Protein AF-A0A2V6HZ58-F1 (afdb_monomer_lite)

Structure (mmCIF, N/CA/C/O backbone):
data_AF-A0A2V6HZ58-F1
#
_entry.id   AF-A0A2V6HZ58-F1
#
loop_
_atom_site.group_PDB
_atom_site.id
_atom_site.type_symbol
_atom_site.label_atom_id
_atom_site.label_alt_id
_atom_site.label_comp_id
_atom_site.label_asym_id
_atom_site.label_entity_id
_atom_site.label_seq_id
_atom_site.pdbx_PDB_ins_code
_atom_site.Cartn_x
_atom_site.Cartn_y
_atom_site.Cartn_z
_atom_site.occupancy
_atom_site.B_iso_or_equiv
_atom_site.auth_seq_id
_atom_site.auth_comp_id
_atom_site.auth_asym_id
_atom_site.auth_atom_id
_atom_site.pdbx_PDB_model_num
ATOM 1 N N . HIS A 1 1 ? 15.247 -2.410 -15.120 1.00 44.09 1 HIS A N 1
ATOM 2 C CA . HIS A 1 1 ? 14.917 -0.979 -15.277 1.00 44.09 1 HIS A CA 1
ATOM 3 C C . HIS A 1 1 ? 13.563 -0.896 -15.970 1.00 44.09 1 HIS A C 1
ATOM 5 O O . HIS A 1 1 ? 13.461 -1.390 -17.084 1.00 44.09 1 HIS A O 1
ATOM 11 N N . ILE A 1 2 ? 12.519 -0.381 -15.318 1.00 50.03 2 ILE A N 1
ATOM 12 C CA . ILE A 1 2 ? 11.239 -0.101 -15.992 1.00 50.03 2 ILE A CA 1
ATOM 13 C C . ILE A 1 2 ? 11.315 1.358 -16.450 1.00 50.03 2 ILE A C 1
ATOM 15 O O . ILE A 1 2 ? 11.585 2.233 -15.628 1.00 50.03 2 ILE A O 1
ATOM 19 N N . GLY A 1 3 ? 11.229 1.567 -17.765 1.00 53.53 3 GLY A N 1
ATOM 20 C CA . GLY A 1 3 ? 11.272 2.878 -18.420 1.00 53.53 3 GLY A CA 1
ATOM 21 C C . GLY A 1 3 ? 9.959 3.661 -18.270 1.00 53.53 3 GLY A C 1
ATOM 22 O O . GLY A 1 3 ? 9.108 3.260 -17.473 1.00 53.53 3 GLY A O 1
ATOM 23 N N . PRO A 1 4 ? 9.786 4.778 -19.004 1.00 57.31 4 PRO A N 1
ATOM 24 C CA . PRO A 1 4 ? 8.568 5.587 -18.942 1.00 57.31 4 PRO A CA 1
ATOM 25 C C . PRO A 1 4 ? 7.312 4.765 -19.272 1.00 57.31 4 PRO A C 1
ATOM 27 O O . PRO A 1 4 ? 7.387 3.721 -19.922 1.00 57.31 4 PRO A O 1
ATOM 30 N N . VAL A 1 5 ? 6.152 5.234 -18.802 1.00 55.97 5 VAL A N 1
ATOM 31 C CA . VAL A 1 5 ? 4.854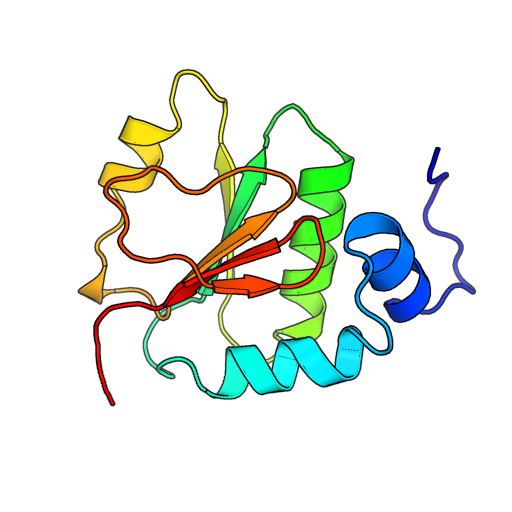 4.613 -19.099 1.00 55.97 5 VAL A CA 1
ATOM 32 C C . VAL A 1 5 ? 4.634 4.638 -20.615 1.00 55.97 5 VAL A C 1
ATOM 34 O O . VAL A 1 5 ? 4.510 5.700 -21.218 1.00 55.97 5 VAL A O 1
ATOM 37 N N . GLU A 1 6 ? 4.628 3.465 -21.237 1.00 58.03 6 GLU A N 1
ATOM 38 C CA . GLU A 1 6 ? 4.357 3.265 -22.650 1.00 58.03 6 GLU A CA 1
ATOM 39 C C . GLU A 1 6 ? 2.842 3.209 -22.820 1.00 58.03 6 GLU A C 1
ATOM 41 O O . GLU A 1 6 ? 2.167 2.365 -22.232 1.00 58.03 6 GLU A O 1
ATOM 46 N N . VAL A 1 7 ? 2.312 4.102 -23.655 1.00 51.06 7 VAL A N 1
ATOM 47 C CA . VAL A 1 7 ? 0.869 4.311 -23.878 1.00 51.06 7 VAL A CA 1
ATOM 48 C C . VAL A 1 7 ? 0.141 3.038 -24.362 1.00 51.06 7 VAL A C 1
ATOM 50 O O . VAL A 1 7 ? -1.075 2.947 -24.255 1.00 51.06 7 VAL A O 1
ATOM 53 N N . ASN A 1 8 ? 0.882 2.022 -24.825 1.00 54.12 8 ASN A N 1
ATOM 54 C CA . ASN A 1 8 ? 0.353 0.750 -25.328 1.00 54.12 8 ASN A CA 1
ATOM 55 C C . ASN A 1 8 ? 0.574 -0.450 -24.390 1.00 54.12 8 ASN A C 1
ATOM 57 O O . ASN A 1 8 ? 0.304 -1.586 -24.786 1.00 54.12 8 ASN A O 1
ATOM 61 N N . ARG A 1 9 ? 1.084 -0.248 -23.168 1.00 65.19 9 ARG A N 1
ATOM 62 C CA . ARG A 1 9 ? 1.286 -1.350 -22.221 1.00 65.19 9 ARG A CA 1
ATOM 63 C C . ARG A 1 9 ? 0.105 -1.468 -21.269 1.00 65.19 9 ARG A C 1
ATOM 65 O O . ARG A 1 9 ? -0.235 -0.519 -20.569 1.00 65.19 9 ARG A O 1
ATOM 72 N N . SER A 1 10 ? -0.485 -2.662 -21.215 1.00 80.44 10 SER A N 1
ATOM 73 C CA . SER A 1 10 ? -1.514 -2.989 -20.224 1.00 80.44 10 SER A CA 1
ATOM 74 C C . SER A 1 10 ? -0.988 -2.763 -18.803 1.00 80.44 10 SER A C 1
ATOM 76 O O . SER A 1 10 ? 0.174 -3.061 -18.509 1.00 80.44 10 SER A O 1
ATOM 78 N N . ILE A 1 11 ? -1.860 -2.298 -17.907 1.00 84.81 11 ILE A N 1
ATOM 79 C CA . ILE A 1 11 ? -1.592 -2.198 -16.464 1.00 84.81 11 ILE A CA 1
ATOM 80 C C . ILE A 1 11 ? -1.093 -3.540 -15.907 1.00 84.81 11 ILE A C 1
ATOM 82 O O . ILE A 1 11 ? -0.190 -3.553 -15.072 1.00 84.81 11 ILE A O 1
ATOM 86 N N . ASP A 1 12 ? -1.582 -4.667 -16.433 1.00 89.38 12 ASP A N 1
ATOM 87 C CA . ASP A 1 12 ? -1.101 -5.997 -16.049 1.00 89.38 12 ASP A CA 1
ATOM 88 C C . ASP A 1 12 ? 0.388 -6.197 -16.298 1.00 89.38 12 ASP A C 1
ATOM 90 O O . ASP A 1 12 ? 1.059 -6.825 -15.485 1.00 89.38 12 ASP A O 1
ATOM 94 N N . ALA A 1 13 ? 0.937 -5.644 -17.381 1.00 90.25 13 ALA A N 1
ATOM 95 C CA . ALA A 1 13 ? 2.360 -5.776 -17.667 1.00 90.25 13 ALA A CA 1
ATOM 96 C C . ALA A 1 13 ? 3.205 -5.064 -16.602 1.00 90.25 13 ALA A C 1
ATOM 98 O O . ALA A 1 13 ? 4.257 -5.561 -16.201 1.00 90.25 13 ALA A O 1
ATOM 99 N N . TYR A 1 14 ? 2.736 -3.914 -16.116 1.00 90.19 14 TYR A N 1
ATOM 100 C CA . TYR A 1 14 ? 3.413 -3.173 -15.057 1.00 90.19 14 TYR A CA 1
ATOM 101 C C . TYR A 1 14 ? 3.247 -3.826 -13.689 1.00 90.19 14 TYR A C 1
ATOM 103 O O . TYR A 1 14 ? 4.228 -3.931 -12.950 1.00 90.19 14 TYR A O 1
ATOM 111 N N . ILE A 1 15 ? 2.043 -4.303 -13.359 1.00 92.69 15 ILE A N 1
ATOM 112 C CA . ILE A 1 15 ? 1.802 -5.041 -12.116 1.00 92.69 15 ILE A CA 1
ATOM 113 C C . ILE A 1 15 ? 2.660 -6.308 -12.097 1.00 92.69 15 ILE A C 1
ATOM 115 O O . ILE A 1 15 ? 3.359 -6.545 -11.111 1.00 92.69 15 ILE A O 1
ATOM 119 N N . LEU A 1 16 ? 2.697 -7.070 -13.191 1.00 94.06 16 LEU A N 1
ATOM 120 C CA . LEU A 1 16 ? 3.556 -8.243 -13.322 1.00 94.06 16 LEU A CA 1
ATOM 121 C C . LEU A 1 16 ? 5.032 -7.875 -13.137 1.00 94.06 16 LEU A C 1
ATOM 123 O O . LEU A 1 16 ? 5.724 -8.502 -12.341 1.00 94.06 16 LEU A O 1
ATOM 127 N N . ALA A 1 17 ? 5.517 -6.832 -13.810 1.00 92.50 17 ALA A N 1
ATOM 128 C CA . ALA A 1 17 ? 6.922 -6.442 -13.728 1.00 92.50 17 ALA A CA 1
ATOM 129 C C . ALA A 1 17 ? 7.343 -5.959 -12.327 1.00 92.50 17 ALA A C 1
ATOM 131 O O . ALA A 1 17 ? 8.479 -6.190 -11.917 1.00 92.50 17 ALA A O 1
ATOM 132 N N . LEU A 1 18 ? 6.451 -5.289 -11.591 1.00 93.00 18 LEU A N 1
ATOM 133 C CA . LEU A 1 18 ? 6.755 -4.728 -10.269 1.00 93.00 18 LEU A CA 1
ATOM 134 C C . LEU A 1 18 ? 6.447 -5.672 -9.106 1.00 93.00 18 LEU A C 1
ATOM 136 O O . LEU A 1 18 ? 7.053 -5.529 -8.046 1.00 93.00 18 LEU A O 1
ATOM 140 N N . SER A 1 19 ? 5.503 -6.597 -9.270 1.00 93.88 19 SER A N 1
ATOM 141 C CA . SER A 1 19 ? 4.994 -7.444 -8.182 1.00 93.88 19 SER A CA 1
ATOM 142 C C . SER A 1 19 ? 4.986 -8.935 -8.492 1.00 93.88 19 SER A C 1
ATOM 144 O O . SER A 1 19 ? 4.710 -9.733 -7.603 1.00 93.88 19 SER A O 1
ATOM 146 N N . GLY A 1 20 ? 5.284 -9.348 -9.722 1.00 95.00 20 GLY A N 1
ATOM 147 C CA . GLY A 1 20 ? 5.227 -10.753 -10.126 1.00 95.00 20 GLY A CA 1
ATOM 148 C C . GLY A 1 20 ? 3.810 -11.335 -10.178 1.00 95.00 20 GLY A C 1
ATOM 149 O O . GLY A 1 20 ? 3.666 -12.549 -10.268 1.00 95.00 20 GLY A O 1
ATOM 150 N N . ILE A 1 21 ? 2.763 -10.508 -10.089 1.00 95.38 21 ILE A N 1
ATOM 151 C CA . ILE A 1 21 ? 1.373 -10.974 -10.129 1.00 95.38 21 ILE A CA 1
ATOM 152 C C . ILE A 1 21 ? 0.892 -11.003 -11.580 1.00 95.38 21 ILE A C 1
ATOM 154 O O . ILE A 1 21 ? 0.658 -9.961 -12.189 1.00 95.38 21 ILE A O 1
ATOM 158 N N . GLU A 1 22 ? 0.702 -12.205 -12.118 1.00 93.81 22 GLU A N 1
ATOM 159 C CA . GLU A 1 22 ? 0.019 -12.415 -13.398 1.00 93.81 22 GLU A CA 1
ATOM 160 C C . GLU A 1 22 ? -1.474 -12.090 -13.278 1.00 93.81 22 GLU A C 1
ATOM 162 O O . GLU A 1 22 ? -2.106 -12.511 -12.302 1.00 93.81 22 GLU A O 1
ATOM 167 N N . HIS A 1 23 ? -2.042 -11.400 -14.274 1.00 92.75 23 HIS A N 1
ATOM 168 C CA . HIS A 1 23 ? -3.440 -10.932 -14.273 1.00 92.75 23 HIS A CA 1
ATOM 169 C C . HIS A 1 23 ? -3.783 -10.101 -13.022 1.00 92.75 23 HIS A C 1
ATOM 171 O O . HIS A 1 23 ? -4.818 -10.279 -12.377 1.00 92.75 23 HIS A O 1
ATOM 177 N N . GLY A 1 24 ? -2.857 -9.237 -12.603 1.00 92.44 24 GLY A N 1
ATOM 178 C CA . GLY A 1 24 ? -2.982 -8.474 -11.365 1.00 92.44 24 GLY A CA 1
ATOM 179 C C . GLY A 1 24 ? -4.129 -7.464 -11.368 1.00 92.44 24 GLY A C 1
ATOM 180 O O . GLY A 1 24 ? -4.713 -7.223 -10.315 1.00 92.44 24 GLY A O 1
ATOM 181 N N . SER A 1 25 ? -4.492 -6.924 -12.529 1.00 91.38 25 SER A N 1
ATOM 182 C CA . SER A 1 25 ? -5.630 -6.020 -12.708 1.00 91.38 25 SER A CA 1
ATOM 183 C C . SER A 1 25 ? -6.981 -6.696 -12.467 1.00 91.38 25 SER A C 1
ATOM 185 O O . SER A 1 25 ? -7.925 -6.008 -12.106 1.00 91.38 25 SER A O 1
ATOM 187 N N . GLU A 1 26 ? -7.063 -8.024 -12.577 1.00 91.56 26 GLU A N 1
ATOM 188 C CA . GLU A 1 26 ? -8.258 -8.810 -12.243 1.00 91.56 26 GLU A CA 1
ATOM 189 C C . GLU A 1 26 ? -8.200 -9.312 -10.791 1.00 91.56 26 GLU A C 1
ATOM 191 O O . GLU A 1 26 ? -9.145 -9.159 -10.018 1.00 91.56 26 GLU A O 1
ATOM 196 N N . LYS A 1 27 ? -7.049 -9.859 -10.373 1.00 94.38 27 LYS A N 1
ATOM 197 C CA . LYS A 1 27 ? -6.898 -10.508 -9.059 1.00 94.38 27 LYS A CA 1
ATOM 198 C C . LYS A 1 27 ? -6.878 -9.532 -7.885 1.00 94.38 27 LYS A C 1
ATOM 200 O O . LYS A 1 27 ? -7.388 -9.852 -6.812 1.00 94.38 27 LYS A O 1
ATOM 205 N N . LEU A 1 28 ? -6.230 -8.376 -8.033 1.00 95.00 28 LEU A N 1
ATOM 206 C CA . LEU A 1 28 ? -6.090 -7.426 -6.926 1.00 95.00 28 LEU A CA 1
ATOM 207 C C . LEU A 1 28 ? -7.430 -6.774 -6.548 1.00 95.00 28 LEU A C 1
ATOM 209 O O . LEU A 1 28 ? -7.727 -6.748 -5.351 1.00 95.00 28 LEU A O 1
ATOM 213 N N . PRO A 1 29 ? -8.280 -6.325 -7.496 1.00 92.69 29 PRO A N 1
ATOM 214 C CA . PRO A 1 29 ? -9.616 -5.837 -7.157 1.00 92.69 29 PRO A CA 1
ATOM 215 C C . PRO A 1 29 ? -10.472 -6.872 -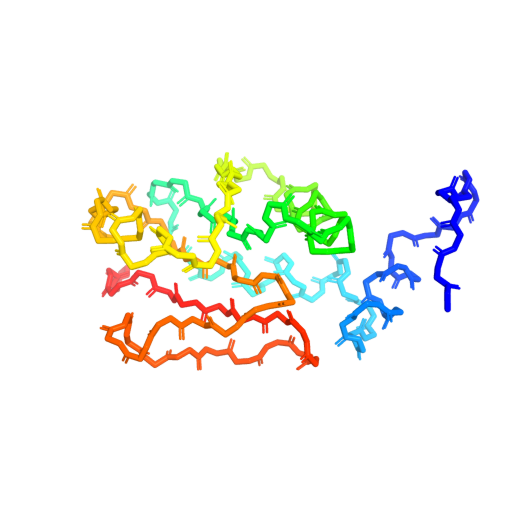6.429 1.00 92.69 29 PRO A C 1
ATOM 217 O O . PRO A 1 29 ? -11.143 -6.509 -5.467 1.00 92.69 29 PRO A O 1
ATOM 220 N N . ASP A 1 30 ? -10.395 -8.155 -6.794 1.00 92.75 30 ASP A N 1
ATOM 221 C CA . ASP A 1 30 ? -11.109 -9.228 -6.087 1.00 92.75 30 ASP A CA 1
ATOM 222 C C . ASP A 1 30 ? -10.656 -9.373 -4.629 1.00 92.75 30 ASP A C 1
ATOM 224 O O . ASP A 1 30 ? -11.473 -9.573 -3.725 1.00 92.75 30 ASP A O 1
ATOM 228 N N . VAL A 1 31 ? -9.349 -9.251 -4.375 1.00 93.69 31 VAL A N 1
ATOM 229 C CA . VAL A 1 31 ? -8.796 -9.252 -3.013 1.00 93.69 31 VAL A CA 1
ATOM 230 C C . VAL A 1 31 ? -9.285 -8.027 -2.243 1.00 93.69 31 VAL A C 1
ATOM 232 O O . VAL A 1 31 ? -9.783 -8.161 -1.123 1.00 93.69 31 VAL A O 1
ATOM 235 N N . PHE A 1 32 ? -9.199 -6.837 -2.837 1.00 92.56 32 PHE A N 1
ATOM 236 C CA . PHE A 1 32 ? -9.641 -5.598 -2.195 1.00 92.56 32 PHE A CA 1
ATOM 237 C C . PHE A 1 32 ? -11.162 -5.535 -2.027 1.00 92.56 32 PHE A C 1
ATOM 239 O O . PHE A 1 32 ? -11.647 -4.914 -1.085 1.00 92.56 32 PHE A O 1
ATOM 246 N N . GLY A 1 33 ? -11.935 -6.208 -2.877 1.00 90.00 33 GLY A N 1
ATOM 247 C CA . GLY A 1 33 ? -13.390 -6.319 -2.785 1.00 90.00 33 GLY A CA 1
ATOM 248 C C . GLY A 1 33 ? -13.867 -7.050 -1.527 1.00 90.00 33 GLY A C 1
ATOM 249 O O . GLY A 1 33 ? -14.988 -6.820 -1.080 1.00 90.00 33 GLY A O 1
ATOM 250 N N . ARG A 1 34 ? -13.000 -7.868 -0.915 1.00 90.94 34 ARG A N 1
ATOM 251 C CA . ARG A 1 34 ? -13.267 -8.590 0.342 1.00 90.94 34 ARG A CA 1
ATOM 252 C C . ARG A 1 34 ? -12.985 -7.758 1.595 1.00 90.94 34 ARG A C 1
ATOM 254 O O . ARG A 1 34 ? -13.359 -8.174 2.686 1.00 90.94 34 ARG A O 1
ATOM 261 N N . LEU A 1 35 ? -12.322 -6.608 1.457 1.00 91.44 35 LEU A N 1
ATOM 262 C CA . LEU A 1 35 ? -12.082 -5.696 2.576 1.00 91.44 35 LEU A CA 1
ATOM 263 C C . LEU A 1 35 ? -13.374 -4.971 2.974 1.00 91.44 35 LEU A C 1
ATOM 265 O O . LEU A 1 35 ? -14.208 -4.705 2.096 1.00 91.44 35 LEU A O 1
ATOM 269 N N . PRO A 1 36 ? -13.510 -4.550 4.248 1.00 88.56 36 PRO A N 1
ATOM 270 C CA . PRO A 1 36 ? -14.633 -3.736 4.701 1.00 88.56 36 PRO A CA 1
ATOM 271 C C . PRO A 1 36 ? -14.923 -2.574 3.748 1.00 88.56 36 PRO A C 1
ATOM 273 O O . PRO A 1 36 ? -14.006 -1.931 3.238 1.00 88.56 36 PRO A O 1
ATOM 276 N N . LYS A 1 37 ? -16.203 -2.299 3.483 1.00 84.31 37 LYS A N 1
ATOM 277 C CA . LYS A 1 37 ? -16.609 -1.193 2.595 1.00 84.31 37 LYS A CA 1
ATOM 278 C C . LYS A 1 37 ? -16.551 0.178 3.276 1.00 84.31 37 LYS A C 1
ATOM 280 O O . LYS A 1 37 ? -16.688 1.192 2.603 1.00 84.31 37 LYS A O 1
ATOM 285 N N . VAL A 1 38 ? -16.384 0.204 4.597 1.00 85.94 38 VAL A N 1
ATOM 286 C CA . VAL A 1 38 ? -16.325 1.434 5.389 1.00 85.94 38 VAL A CA 1
ATOM 287 C C . VAL A 1 38 ? -14.886 1.935 5.450 1.00 85.94 38 VAL A C 1
ATOM 289 O O . VAL A 1 38 ? -13.980 1.193 5.828 1.00 85.94 38 VAL A O 1
ATOM 292 N N . GLY A 1 39 ? -14.708 3.213 5.124 1.00 91.25 39 GLY A N 1
ATOM 293 C CA . GLY A 1 39 ? -13.424 3.902 5.178 1.00 91.25 39 GLY A CA 1
ATOM 294 C C . GLY A 1 39 ? -12.527 3.650 3.957 1.00 91.25 39 GLY A C 1
ATOM 295 O O . GLY A 1 39 ? -12.729 2.697 3.197 1.00 91.25 39 GLY A O 1
ATOM 296 N N . PRO A 1 40 ? -11.507 4.501 3.761 1.00 95.12 40 PRO A N 1
ATOM 297 C CA . PRO A 1 40 ? -10.599 4.398 2.631 1.00 95.12 40 PRO A CA 1
ATOM 298 C C . PRO A 1 40 ? -9.691 3.169 2.732 1.00 95.12 40 PRO A C 1
ATOM 300 O O . PRO A 1 40 ? -9.396 2.667 3.822 1.00 95.12 40 PRO A O 1
ATOM 303 N N . LEU A 1 41 ? -9.208 2.695 1.586 1.00 95.88 41 LEU A N 1
ATOM 304 C CA . LEU A 1 41 ? -8.010 1.859 1.512 1.00 95.88 41 LEU A CA 1
ATOM 305 C C . LEU A 1 41 ? -6.794 2.780 1.504 1.00 95.88 41 LEU A C 1
ATOM 307 O O . LEU A 1 41 ? -6.655 3.625 0.615 1.00 95.88 41 LEU A O 1
ATOM 311 N N . ILE A 1 42 ? -5.924 2.649 2.501 1.00 96.25 42 ILE A N 1
ATOM 312 C CA . ILE A 1 42 ? -4.708 3.455 2.561 1.00 96.25 42 ILE A CA 1
ATOM 313 C C . ILE A 1 42 ? -3.602 2.738 1.792 1.00 96.25 42 ILE A C 1
ATOM 315 O O . ILE A 1 42 ? -3.239 1.613 2.116 1.00 96.25 42 ILE A O 1
ATOM 319 N N . ILE A 1 43 ? -3.044 3.407 0.790 1.00 97.44 43 ILE A N 1
ATOM 320 C CA . ILE A 1 43 ? -1.907 2.936 0.006 1.00 97.44 43 ILE A CA 1
ATOM 321 C C . ILE A 1 43 ? -0.667 3.662 0.512 1.00 97.44 43 ILE A C 1
ATOM 323 O O . ILE A 1 43 ? -0.572 4.886 0.445 1.00 97.44 43 ILE A O 1
ATOM 327 N N . VAL A 1 44 ? 0.284 2.898 1.023 1.00 96.62 44 VAL A N 1
ATOM 328 C CA . VAL A 1 44 ? 1.530 3.375 1.602 1.00 96.62 44 VAL A CA 1
ATOM 329 C C . VAL A 1 44 ? 2.655 3.136 0.606 1.00 96.62 44 VAL A C 1
ATOM 331 O O . VAL A 1 44 ? 2.898 2.006 0.169 1.00 96.62 44 VAL A O 1
ATOM 334 N N . VAL A 1 45 ? 3.346 4.217 0.253 1.00 96.50 45 VAL A N 1
ATOM 335 C CA . VAL A 1 45 ? 4.481 4.198 -0.672 1.00 96.50 45 VAL A CA 1
ATOM 336 C C . VAL A 1 45 ? 5.691 4.881 -0.049 1.00 96.50 45 VAL A C 1
ATOM 338 O O . VAL A 1 45 ? 5.570 5.771 0.796 1.00 96.50 45 VAL A O 1
ATOM 341 N N . ARG A 1 46 ? 6.881 4.499 -0.501 1.00 92.94 46 ARG A N 1
ATOM 342 C CA . ARG A 1 46 ? 8.137 5.136 -0.112 1.00 92.94 46 ARG A CA 1
ATOM 343 C C . ARG A 1 46 ? 8.321 6.458 -0.849 1.00 92.94 46 ARG A C 1
ATOM 345 O O . ARG A 1 46 ? 8.343 6.493 -2.076 1.00 92.94 46 ARG A O 1
ATOM 352 N N . LYS A 1 47 ? 8.523 7.539 -0.094 1.00 90.81 47 LYS A N 1
ATOM 353 C CA . LYS A 1 47 ? 8.719 8.903 -0.614 1.00 90.81 47 LYS A CA 1
ATOM 354 C C . LYS A 1 47 ? 9.930 9.029 -1.549 1.00 90.81 47 LYS A C 1
ATOM 356 O O . LYS A 1 47 ? 9.926 9.873 -2.435 1.00 90.81 47 LYS A O 1
ATOM 361 N N . ASP A 1 48 ? 10.957 8.212 -1.338 1.00 90.81 48 ASP A N 1
ATOM 362 C CA . ASP A 1 48 ? 12.228 8.220 -2.066 1.00 90.81 48 ASP A 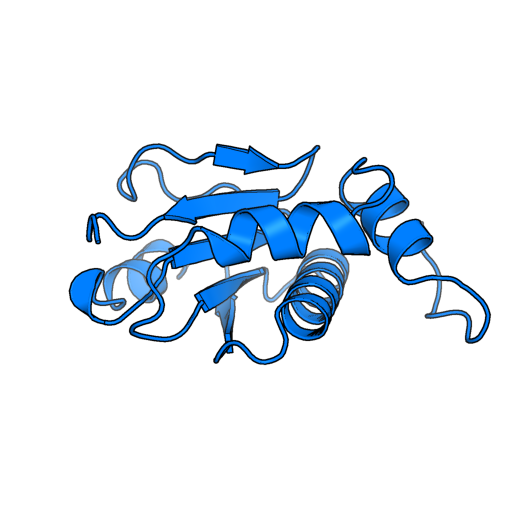CA 1
ATOM 363 C C . ASP A 1 48 ? 12.313 7.152 -3.172 1.00 90.81 48 ASP A C 1
ATOM 365 O O . ASP A 1 48 ? 13.376 6.956 -3.758 1.00 90.81 48 ASP A O 1
ATOM 369 N N . ASN A 1 49 ? 11.213 6.452 -3.472 1.00 93.00 49 ASN A N 1
ATOM 370 C CA . ASN A 1 49 ? 11.198 5.359 -4.440 1.00 93.00 49 ASN A CA 1
ATOM 371 C C . ASN A 1 49 ? 10.070 5.541 -5.467 1.00 93.00 49 ASN A C 1
ATOM 373 O O . ASN A 1 49 ? 8.902 5.249 -5.205 1.00 93.00 49 ASN A O 1
ATOM 377 N N . SER A 1 50 ? 10.442 5.951 -6.681 1.00 93.75 50 SER A N 1
ATOM 378 C CA . SER A 1 50 ? 9.499 6.178 -7.780 1.00 93.75 50 SER A CA 1
ATOM 379 C C . SER A 1 50 ? 8.750 4.916 -8.217 1.00 93.75 50 SER A C 1
ATOM 381 O O . SER A 1 50 ? 7.600 5.015 -8.634 1.00 93.75 50 SER A O 1
ATOM 383 N N . GLN A 1 51 ? 9.347 3.725 -8.091 1.00 94.50 51 GLN A N 1
ATOM 384 C CA . GLN A 1 51 ? 8.661 2.465 -8.396 1.00 94.50 51 GLN A CA 1
ATOM 385 C C . GLN A 1 51 ? 7.596 2.136 -7.351 1.00 94.50 51 GLN A C 1
ATOM 387 O O . GLN A 1 51 ? 6.533 1.635 -7.708 1.00 94.50 51 GLN A O 1
ATOM 392 N N . SER A 1 52 ? 7.863 2.436 -6.076 1.00 95.56 52 SER A N 1
ATOM 393 C CA . SER A 1 52 ? 6.887 2.289 -4.990 1.00 95.56 52 SER A CA 1
ATOM 394 C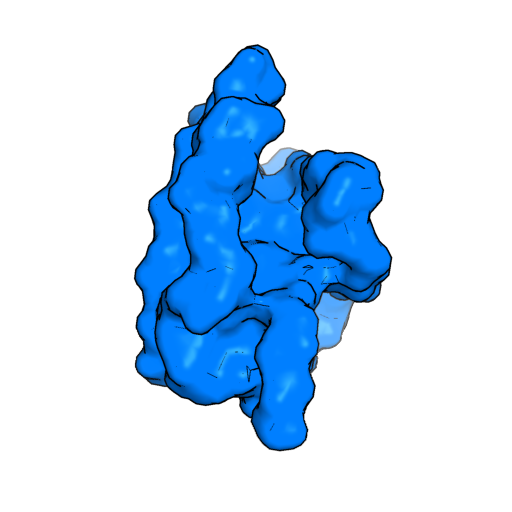 C . SER A 1 52 ? 5.684 3.198 -5.225 1.00 95.56 52 SER A C 1
ATOM 396 O O . SER A 1 52 ? 4.546 2.736 -5.183 1.00 95.56 52 SER A O 1
ATOM 398 N N . GLU A 1 53 ? 5.936 4.464 -5.565 1.00 95.56 53 GLU A N 1
ATOM 399 C CA . GLU A 1 53 ? 4.879 5.415 -5.906 1.00 95.56 53 GLU A CA 1
ATOM 400 C C . GLU A 1 53 ? 4.088 4.978 -7.145 1.00 95.56 53 GLU A C 1
ATOM 402 O O . GLU A 1 53 ? 2.858 4.969 -7.119 1.00 95.56 53 GLU A O 1
ATOM 407 N N . PHE A 1 54 ? 4.779 4.567 -8.210 1.00 95.25 54 PHE A N 1
ATOM 408 C CA . PHE A 1 54 ? 4.139 4.116 -9.442 1.00 95.25 54 PHE A CA 1
ATOM 409 C C . PHE A 1 54 ? 3.264 2.876 -9.219 1.00 95.25 54 PHE A C 1
ATOM 411 O O . PHE A 1 54 ? 2.121 2.839 -9.675 1.00 95.25 54 PHE A O 1
ATOM 418 N N . LEU A 1 55 ? 3.749 1.899 -8.446 1.00 95.88 55 LEU A N 1
ATOM 419 C CA . LEU A 1 55 ? 2.956 0.741 -8.036 1.00 95.88 55 LEU A CA 1
ATOM 420 C C . LEU A 1 55 ? 1.726 1.160 -7.221 1.00 95.88 55 LEU A C 1
ATOM 422 O O . LEU A 1 55 ? 0.625 0.687 -7.498 1.00 95.88 55 LEU A O 1
ATOM 426 N N . GLY A 1 56 ? 1.885 2.092 -6.279 1.00 96.50 56 GLY A N 1
ATOM 427 C CA . GLY A 1 56 ? 0.773 2.622 -5.492 1.00 96.50 56 GLY A CA 1
ATOM 428 C C . GLY A 1 56 ? -0.296 3.315 -6.338 1.00 96.50 56 GLY A C 1
ATOM 429 O O . GLY A 1 56 ? -1.485 3.114 -6.098 1.00 96.50 56 GLY A O 1
ATOM 430 N N . MET A 1 57 ? 0.094 4.068 -7.370 1.00 95.25 57 MET A N 1
ATOM 431 C CA . MET A 1 57 ? -0.858 4.681 -8.305 1.00 95.25 57 MET A CA 1
ATOM 432 C C . MET A 1 57 ? -1.644 3.635 -9.104 1.00 95.25 57 MET A C 1
ATOM 434 O O . MET A 1 57 ? -2.854 3.783 -9.264 1.00 95.25 57 MET A O 1
ATOM 438 N N . MET A 1 58 ? -0.996 2.558 -9.559 1.00 94.94 58 MET A N 1
ATOM 439 C CA . MET A 1 58 ? -1.691 1.465 -10.251 1.00 94.94 58 MET A CA 1
ATOM 440 C C . MET A 1 58 ? -2.686 0.752 -9.338 1.00 94.94 58 MET A C 1
ATOM 442 O O . MET A 1 58 ? -3.817 0.5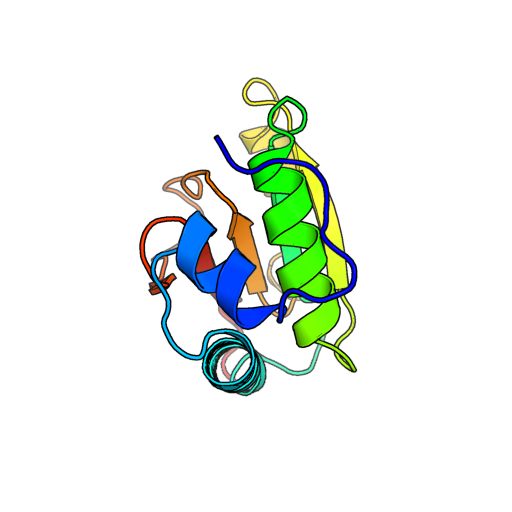08 -9.750 1.00 94.94 58 MET A O 1
ATOM 446 N N . ILE A 1 59 ? -2.296 0.473 -8.088 1.00 95.44 59 ILE A N 1
ATOM 447 C CA . ILE A 1 59 ? -3.205 -0.088 -7.080 1.00 95.44 59 ILE A CA 1
ATOM 448 C C . ILE A 1 59 ? -4.387 0.857 -6.842 1.00 95.44 59 ILE A C 1
ATOM 450 O O . ILE A 1 59 ? -5.528 0.402 -6.783 1.00 95.44 59 ILE A O 1
ATOM 454 N N . GLY A 1 60 ? -4.138 2.165 -6.746 1.00 95.19 60 GLY A N 1
ATOM 455 C CA . GLY A 1 60 ? -5.190 3.172 -6.609 1.00 95.19 60 GLY A CA 1
ATOM 456 C C . GLY A 1 60 ? -6.170 3.151 -7.781 1.00 95.19 60 GLY A C 1
ATOM 457 O O . GLY A 1 60 ? -7.378 3.148 -7.563 1.00 95.19 60 GLY A O 1
ATOM 458 N N . TYR A 1 61 ? -5.656 3.060 -9.009 1.00 93.31 61 TYR A N 1
ATOM 459 C CA . TYR A 1 61 ? -6.468 3.012 -10.223 1.00 93.31 61 TYR A CA 1
ATOM 460 C C . TYR A 1 61 ? -7.364 1.768 -10.282 1.00 93.31 61 TYR A C 1
ATOM 462 O O . TYR A 1 61 ? -8.573 1.893 -10.462 1.00 93.31 61 TYR A O 1
ATOM 470 N N . ILE A 1 62 ? -6.805 0.572 -10.067 1.00 93.50 62 ILE A N 1
ATOM 471 C CA . ILE A 1 62 ? -7.582 -0.682 -10.127 1.00 93.50 62 ILE A CA 1
ATOM 472 C C . ILE A 1 62 ? -8.530 -0.855 -8.932 1.00 93.50 62 ILE A C 1
ATOM 474 O O . ILE A 1 62 ? -9.436 -1.678 -8.980 1.00 93.50 62 ILE A O 1
ATOM 478 N N . SER A 1 63 ? -8.338 -0.091 -7.853 1.00 92.81 63 SER A N 1
ATOM 479 C CA . SER A 1 63 ? -9.231 -0.119 -6.688 1.00 92.81 63 SER A CA 1
ATOM 480 C C . SER A 1 63 ? -10.530 0.664 -6.906 1.00 92.81 63 SER A C 1
ATOM 482 O O . SER A 1 63 ? -11.427 0.576 -6.067 1.00 92.81 63 SER A O 1
ATOM 484 N N . TRP A 1 64 ? -10.664 1.432 -7.993 1.00 88.75 64 TRP A N 1
ATOM 485 C CA . TRP A 1 64 ? -11.896 2.160 -8.305 1.00 88.75 64 TRP A CA 1
ATOM 486 C C . TRP A 1 64 ? -13.107 1.203 -8.370 1.00 88.75 64 TRP A C 1
ATOM 488 O O . TRP A 1 64 ? -13.002 0.143 -8.987 1.00 88.75 64 TRP A O 1
ATOM 498 N N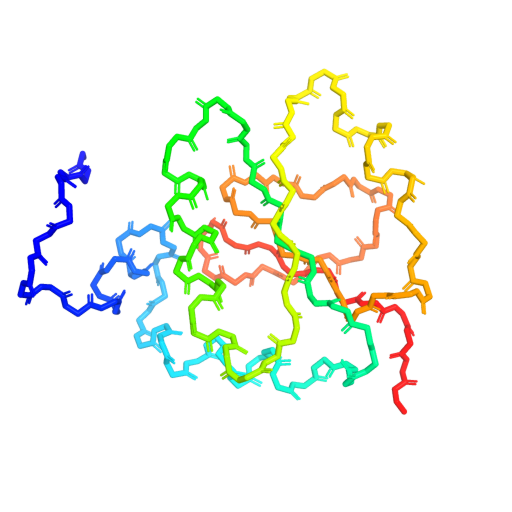 . PRO A 1 65 ? -14.271 1.539 -7.769 1.00 91.06 65 PRO A N 1
ATOM 499 C CA . PRO A 1 65 ? -14.683 2.846 -7.235 1.00 91.06 65 PRO A CA 1
ATOM 500 C C . PRO A 1 65 ? -14.425 3.060 -5.732 1.00 91.06 65 PRO A C 1
ATOM 502 O O . PRO A 1 65 ? -15.038 3.936 -5.123 1.00 91.06 65 PRO A O 1
ATOM 505 N N . ARG A 1 66 ? -13.566 2.257 -5.093 1.00 90.38 66 ARG A N 1
ATOM 506 C CA . ARG A 1 66 ? -13.264 2.387 -3.658 1.00 90.38 66 ARG A CA 1
ATOM 507 C C . ARG A 1 66 ? -12.582 3.727 -3.356 1.00 90.38 66 ARG A C 1
ATOM 509 O O . ARG A 1 66 ? -11.721 4.172 -4.110 1.00 90.38 66 ARG A O 1
ATOM 516 N N . GLU A 1 67 ? -12.910 4.334 -2.214 1.00 94.00 67 GLU A N 1
ATOM 517 C CA . GLU A 1 67 ? -12.149 5.477 -1.696 1.00 94.00 67 GLU A CA 1
ATOM 518 C C . GLU A 1 67 ? -10.715 5.034 -1.358 1.00 94.00 67 GLU A C 1
ATOM 520 O O . GLU A 1 67 ? -10.506 4.075 -0.610 1.00 94.00 67 GLU A O 1
ATOM 525 N N . ILE A 1 68 ? -9.721 5.741 -1.895 1.00 95.12 68 ILE A N 1
ATOM 526 C CA . ILE A 1 68 ? -8.301 5.470 -1.656 1.00 95.12 68 ILE A CA 1
ATOM 527 C C . ILE A 1 68 ? -7.606 6.699 -1.075 1.00 95.12 68 ILE A C 1
ATOM 529 O O . ILE A 1 68 ? -7.908 7.833 -1.445 1.00 95.12 68 ILE A O 1
ATOM 533 N N . LYS A 1 69 ? -6.635 6.478 -0.185 1.00 95.69 69 LYS A N 1
ATOM 534 C CA . LYS A 1 69 ? -5.718 7.522 0.299 1.00 95.69 69 LYS A CA 1
ATOM 535 C C . LYS A 1 69 ? -4.284 7.070 0.089 1.00 95.69 69 LYS A C 1
ATOM 537 O O . LYS A 1 69 ? -3.869 6.077 0.673 1.00 95.69 69 LYS A O 1
ATOM 542 N N . LEU A 1 70 ? -3.527 7.800 -0.724 1.00 95.19 70 LEU A N 1
ATOM 543 C CA . LEU A 1 70 ? -2.107 7.535 -0.938 1.00 95.19 70 LEU A CA 1
ATOM 544 C C . LEU A 1 70 ? -1.270 8.349 0.057 1.00 95.19 70 LEU A C 1
ATOM 546 O O . LEU A 1 70 ? -1.349 9.577 0.074 1.00 95.19 70 LEU A O 1
ATOM 550 N N . ILE A 1 71 ? -0.461 7.672 0.869 1.00 94.56 71 ILE A N 1
ATOM 551 C CA . ILE A 1 71 ? 0.448 8.286 1.839 1.00 94.56 71 ILE A CA 1
ATOM 552 C C . ILE A 1 71 ? 1.884 7.970 1.428 1.00 94.56 71 ILE A C 1
ATOM 554 O O . ILE A 1 71 ? 2.250 6.812 1.218 1.00 94.56 71 ILE A O 1
ATOM 558 N N . LYS A 1 72 ? 2.700 9.021 1.317 1.00 94.69 72 LYS A N 1
ATOM 559 C CA . LYS A 1 72 ? 4.126 8.924 1.000 1.00 94.69 72 LYS A CA 1
ATOM 560 C C . LYS A 1 72 ? 4.935 9.035 2.279 1.00 94.69 72 LYS A C 1
ATOM 562 O O . LYS A 1 72 ? 4.965 10.101 2.885 1.00 94.69 72 LYS A O 1
ATOM 567 N N . ILE A 1 73 ? 5.639 7.969 2.623 1.00 91.19 73 ILE A N 1
ATOM 568 C CA . ILE A 1 73 ? 6.359 7.858 3.884 1.00 91.19 73 ILE A CA 1
ATOM 569 C C . ILE A 1 73 ? 7.868 7.884 3.640 1.00 91.19 73 ILE A C 1
ATOM 571 O O . ILE A 1 73 ? 8.377 7.212 2.739 1.00 91.19 73 ILE A O 1
ATOM 575 N N . ALA A 1 74 ? 8.598 8.643 4.457 1.00 85.81 74 ALA A N 1
ATOM 576 C CA . ALA A 1 74 ? 10.049 8.517 4.559 1.00 85.81 74 ALA A CA 1
ATOM 577 C C . ALA A 1 74 ? 10.402 7.488 5.645 1.00 85.81 74 ALA A C 1
ATOM 579 O O . ALA A 1 74 ? 9.795 7.489 6.712 1.00 85.81 74 ALA A O 1
ATOM 580 N N . THR A 1 75 ? 11.407 6.637 5.414 1.00 75.00 75 THR A N 1
ATOM 581 C CA . THR A 1 75 ? 11.815 5.592 6.377 1.00 75.00 75 THR A CA 1
ATOM 582 C C . THR A 1 75 ? 11.990 6.103 7.817 1.00 75.00 75 THR A C 1
ATOM 584 O O . THR A 1 75 ? 11.482 5.447 8.723 1.00 75.00 75 THR A O 1
ATOM 587 N N . PRO A 1 76 ? 12.613 7.275 8.072 1.00 72.75 76 PRO A N 1
ATOM 588 C CA . PRO A 1 76 ? 12.793 7.773 9.439 1.00 72.75 76 PRO A CA 1
ATOM 589 C C . PRO A 1 76 ? 11.493 8.157 10.162 1.00 72.75 76 PRO A C 1
ATOM 591 O O . PRO A 1 76 ? 11.486 8.246 11.385 1.00 72.75 76 PRO A O 1
ATOM 594 N N . THR A 1 77 ? 10.403 8.422 9.436 1.00 74.81 77 THR A N 1
ATOM 595 C CA . THR A 1 77 ? 9.123 8.887 10.001 1.00 74.81 77 THR A CA 1
ATOM 596 C C . THR A 1 77 ? 7.995 7.866 9.869 1.00 74.81 77 THR A C 1
ATOM 598 O O . THR A 1 77 ? 6.887 8.122 10.341 1.00 74.81 77 THR A O 1
ATOM 601 N N . ALA A 1 78 ? 8.277 6.692 9.297 1.00 79.00 78 ALA A N 1
ATOM 602 C CA . ALA A 1 78 ? 7.278 5.682 8.970 1.00 79.00 78 ALA A CA 1
ATOM 603 C C . ALA A 1 78 ? 6.442 5.223 10.155 1.00 79.00 78 ALA A C 1
ATOM 605 O O . ALA A 1 78 ? 5.217 5.199 10.068 1.00 79.00 78 ALA A O 1
ATOM 606 N N . GLU A 1 79 ? 7.081 4.914 11.278 1.00 82.00 79 GLU A N 1
ATOM 607 C CA . GLU A 1 79 ? 6.362 4.458 12.466 1.00 82.00 79 GLU A CA 1
ATOM 608 C C . GLU A 1 79 ? 5.418 5.531 13.003 1.00 82.00 79 GLU A C 1
ATOM 610 O O . GLU A 1 79 ? 4.266 5.237 13.303 1.00 82.00 79 GLU A O 1
ATOM 615 N N . LYS A 1 80 ? 5.873 6.787 13.063 1.00 82.38 80 LYS A N 1
ATOM 616 C CA . LYS A 1 80 ? 5.073 7.905 13.573 1.00 82.38 80 LYS A CA 1
ATOM 617 C C . LYS A 1 80 ? 3.877 8.207 12.671 1.00 82.38 80 LYS A C 1
ATOM 619 O O . LYS A 1 80 ? 2.783 8.446 13.173 1.00 82.38 80 LYS A O 1
ATOM 624 N N . GLU A 1 81 ? 4.085 8.217 11.357 1.00 84.69 81 GLU A N 1
ATOM 625 C CA . GLU A 1 81 ? 3.018 8.477 10.387 1.00 84.69 81 GLU A CA 1
ATOM 626 C C . GLU A 1 81 ? 1.973 7.356 10.396 1.00 84.69 81 GLU A C 1
ATOM 628 O O . GLU A 1 81 ? 0.775 7.635 10.412 1.00 84.69 81 GLU A O 1
ATOM 633 N N . LEU A 1 82 ? 2.414 6.096 10.469 1.00 86.75 82 LEU A N 1
ATOM 634 C CA . LEU A 1 82 ? 1.517 4.940 10.522 1.00 86.75 82 LEU A CA 1
ATOM 635 C C . LEU A 1 82 ? 0.791 4.827 11.868 1.00 86.75 82 LEU A C 1
ATOM 637 O O . LEU A 1 82 ? -0.381 4.467 11.884 1.00 86.75 82 LEU A O 1
ATOM 641 N N . ALA A 1 83 ? 1.436 5.175 12.986 1.00 85.88 83 ALA A N 1
ATOM 642 C CA . ALA A 1 83 ? 0.809 5.175 14.311 1.00 85.88 83 ALA A CA 1
ATOM 643 C C . ALA A 1 83 ? -0.318 6.216 14.448 1.00 85.88 83 ALA A C 1
ATOM 645 O O . ALA A 1 83 ? -1.190 6.072 15.300 1.00 85.88 83 ALA A O 1
ATOM 646 N N . GLY A 1 84 ? -0.322 7.259 13.610 1.00 85.81 84 GLY A N 1
ATOM 647 C CA . GLY A 1 84 ? -1.404 8.247 13.557 1.00 85.81 84 GLY A CA 1
ATOM 648 C C . GLY A 1 84 ? -2.672 7.756 12.848 1.00 85.81 84 GLY A C 1
ATOM 649 O O . GLY A 1 84 ? -3.694 8.443 12.879 1.00 85.81 84 GLY A O 1
ATOM 650 N N . ILE A 1 85 ? -2.629 6.592 12.194 1.00 87.88 85 ILE A N 1
ATOM 651 C CA . ILE A 1 85 ? -3.772 6.027 11.477 1.00 87.88 85 ILE A CA 1
ATOM 652 C C . ILE A 1 85 ? -4.660 5.289 12.475 1.00 87.88 85 ILE A C 1
ATOM 654 O O . ILE A 1 85 ? -4.247 4.296 13.064 1.00 87.88 85 ILE A O 1
ATOM 658 N N . ASN A 1 86 ? -5.905 5.743 12.627 1.00 87.31 86 ASN A N 1
ATOM 659 C CA . ASN A 1 86 ? -6.909 5.010 13.390 1.00 87.31 86 ASN A CA 1
ATOM 660 C C . ASN A 1 86 ? -7.340 3.750 12.602 1.00 87.31 86 ASN A C 1
ATOM 662 O O . ASN A 1 86 ? -7.969 3.901 11.550 1.00 87.31 86 ASN A O 1
ATOM 666 N N . PRO A 1 87 ? -7.072 2.522 13.089 1.00 84.44 87 PRO A N 1
ATOM 667 C CA . PRO A 1 87 ? -7.448 1.294 12.383 1.00 84.44 87 PRO A CA 1
ATOM 668 C C . PRO A 1 87 ? -8.960 1.170 12.147 1.00 84.44 87 PRO A C 1
ATOM 670 O O . PRO A 1 87 ? -9.388 0.563 11.165 1.00 84.44 87 PRO A O 1
ATOM 673 N N . ASP A 1 88 ? -9.773 1.792 13.006 1.00 86.06 88 ASP A N 1
ATOM 674 C CA . ASP A 1 88 ? -11.231 1.752 12.919 1.00 86.06 88 ASP A CA 1
ATOM 675 C C . ASP A 1 88 ? -11.813 2.653 11.826 1.00 86.06 88 ASP A C 1
ATOM 677 O O . ASP A 1 88 ? -12.995 2.516 11.494 1.00 86.06 88 ASP A O 1
ATOM 681 N N . SER A 1 89 ? -11.030 3.583 11.273 1.00 89.50 89 SER A N 1
ATOM 682 C CA . SER A 1 89 ? -11.494 4.518 10.243 1.00 89.50 89 SER A CA 1
ATOM 683 C C . SER A 1 89 ? -11.107 4.109 8.822 1.00 89.50 89 SER A C 1
ATOM 685 O O . SER A 1 89 ? -11.413 4.843 7.884 1.00 89.50 89 SER A O 1
ATOM 687 N N . ILE A 1 90 ? -10.453 2.957 8.649 1.00 92.88 90 ILE A N 1
ATOM 688 C CA . ILE A 1 90 ? -9.911 2.491 7.369 1.00 92.88 90 ILE A CA 1
ATOM 689 C C . ILE A 1 90 ? -10.386 1.076 7.039 1.00 92.88 90 ILE A C 1
ATOM 691 O O . ILE A 1 90 ? -10.685 0.278 7.925 1.00 92.88 90 ILE A O 1
ATOM 695 N N . SER A 1 91 ? -10.390 0.742 5.751 1.00 93.69 91 SER A N 1
ATOM 696 C CA . SER A 1 91 ? -10.682 -0.620 5.282 1.00 93.69 91 SER A CA 1
ATOM 697 C C . SER A 1 91 ? -9.452 -1.535 5.294 1.00 93.69 91 SER A C 1
ATOM 699 O O . SER A 1 91 ? -9.570 -2.756 5.401 1.00 93.69 91 SER A O 1
ATOM 701 N N . GLY A 1 92 ? -8.256 -0.952 5.216 1.00 94.31 92 GLY A N 1
ATOM 702 C CA . GLY A 1 92 ? -6.986 -1.665 5.243 1.00 94.31 92 GLY A CA 1
ATOM 703 C C . GLY A 1 92 ? -5.824 -0.786 4.793 1.00 94.31 92 GLY A C 1
ATOM 704 O O . GLY A 1 92 ? -6.010 0.372 4.403 1.00 94.31 92 GLY A O 1
ATOM 705 N N . LEU A 1 93 ? -4.627 -1.364 4.847 1.00 95.56 93 LEU A N 1
ATOM 706 C CA . LEU A 1 93 ? -3.363 -0.752 4.449 1.00 95.56 93 LEU A CA 1
ATOM 707 C C . LEU A 1 93 ? -2.691 -1.607 3.375 1.00 95.56 93 LEU A C 1
ATOM 709 O O . LEU A 1 93 ? -2.575 -2.820 3.532 1.00 95.56 93 LEU A O 1
ATOM 713 N N . VAL A 1 94 ? -2.220 -0.979 2.303 1.00 97.06 94 VAL A N 1
ATOM 714 C CA . VAL A 1 94 ? -1.467 -1.627 1.226 1.00 97.06 94 VAL A CA 1
ATOM 715 C C . VAL A 1 94 ? -0.086 -1.005 1.140 1.00 97.06 94 VAL A C 1
ATOM 717 O O . VAL A 1 94 ? 0.038 0.176 0.845 1.00 97.06 94 VAL A O 1
ATOM 720 N N . PHE A 1 95 ? 0.954 -1.795 1.361 1.00 96.56 95 PHE A N 1
ATOM 721 C CA . PHE A 1 95 ? 2.347 -1.368 1.295 1.00 96.56 95 PHE A CA 1
ATOM 722 C C . PHE A 1 95 ? 2.949 -1.775 -0.046 1.00 96.56 95 PHE A C 1
ATOM 724 O O . PHE A 1 95 ? 2.912 -2.951 -0.410 1.00 96.56 95 PHE A O 1
ATOM 731 N N . CYS A 1 96 ? 3.506 -0.806 -0.772 1.00 96.75 96 CYS A N 1
ATOM 732 C CA . CYS A 1 96 ? 4.114 -1.018 -2.086 1.00 96.75 96 CYS A CA 1
ATOM 733 C C . CYS A 1 96 ? 5.640 -0.942 -1.987 1.00 96.75 96 CYS A C 1
ATOM 735 O O . CYS A 1 96 ? 6.180 0.113 -1.655 1.00 96.75 96 CYS A O 1
ATOM 737 N N . LEU A 1 97 ? 6.354 -2.019 -2.327 1.00 95.00 97 LEU A N 1
ATOM 738 C CA . LEU A 1 97 ? 7.825 -2.099 -2.281 1.00 95.00 97 LEU A CA 1
ATOM 739 C C . LEU A 1 97 ? 8.418 -1.713 -0.909 1.00 95.00 97 LEU A C 1
ATOM 741 O O . LEU A 1 97 ? 9.503 -1.132 -0.821 1.00 95.00 97 LEU A O 1
ATOM 745 N N . MET A 1 98 ? 7.693 -2.023 0.164 1.00 91.62 98 MET A N 1
ATOM 746 C CA . MET A 1 98 ? 8.149 -1.852 1.539 1.00 91.62 98 MET A CA 1
ATOM 747 C C . MET A 1 98 ? 7.437 -2.826 2.470 1.00 91.62 98 MET A C 1
ATOM 749 O O . MET A 1 98 ? 6.283 -3.186 2.228 1.00 91.62 98 MET A O 1
ATOM 753 N N . ASP A 1 99 ? 8.123 -3.220 3.536 1.00 91.06 99 ASP A N 1
ATOM 754 C CA . ASP A 1 99 ? 7.544 -4.081 4.555 1.00 91.06 99 ASP A CA 1
ATOM 755 C C . ASP A 1 99 ? 6.638 -3.270 5.497 1.00 91.06 99 ASP A C 1
ATOM 757 O O . ASP A 1 99 ? 6.979 -2.139 5.870 1.00 91.06 99 ASP A O 1
ATOM 761 N N . PRO A 1 100 ? 5.483 -3.824 5.899 1.00 91.00 100 PRO A N 1
ATOM 762 C CA . PRO A 1 100 ? 4.675 -3.235 6.954 1.00 91.00 100 PRO A CA 1
ATOM 763 C C . PRO A 1 100 ? 5.425 -3.303 8.294 1.00 91.00 100 PRO A C 1
ATOM 765 O O . PRO A 1 100 ? 6.146 -4.275 8.545 1.00 91.00 100 PRO A O 1
ATOM 768 N N . PRO A 1 101 ? 5.233 -2.327 9.199 1.00 87.75 101 PRO A N 1
ATOM 769 C CA . PRO A 1 101 ? 5.774 -2.424 10.548 1.00 87.75 101 PRO A CA 1
ATOM 770 C C . PRO A 1 101 ? 5.261 -3.671 11.273 1.00 87.75 101 PRO A C 1
ATOM 772 O O . PRO A 1 101 ? 4.082 -4.014 11.178 1.00 87.75 101 PRO A O 1
ATOM 775 N N . ALA A 1 102 ? 6.125 -4.313 12.061 1.00 85.81 102 ALA A N 1
ATOM 776 C CA . ALA A 1 102 ? 5.814 -5.580 12.731 1.00 85.81 102 ALA A CA 1
ATOM 777 C C . ALA A 1 102 ? 4.615 -5.507 13.701 1.00 85.81 102 ALA A C 1
ATOM 779 O O . ALA A 1 102 ? 3.978 -6.521 13.976 1.00 85.81 102 ALA A O 1
ATOM 780 N N . TRP A 1 103 ? 4.293 -4.316 14.213 1.00 84.44 103 TRP A N 1
ATOM 781 C CA . TRP A 1 103 ? 3.189 -4.089 15.149 1.00 84.44 103 TRP A CA 1
ATOM 782 C C . TRP A 1 103 ? 1.811 -3.977 14.478 1.00 84.44 103 TRP A C 1
ATOM 784 O O . TRP A 1 103 ? 0.797 -4.014 15.169 1.00 84.44 103 TRP A O 1
ATOM 794 N N . LEU A 1 104 ? 1.746 -3.850 13.149 1.00 83.44 104 LEU A N 1
ATOM 795 C CA . LEU A 1 104 ? 0.514 -3.530 12.416 1.00 83.44 104 LEU A CA 1
ATOM 796 C C . LEU A 1 104 ? -0.424 -4.742 12.221 1.00 83.44 104 LEU A C 1
ATOM 798 O O . LEU A 1 104 ? -1.493 -4.621 11.633 1.00 83.44 104 LEU A O 1
ATOM 802 N N . GLY A 1 105 ? -0.050 -5.916 12.731 1.00 81.44 105 GLY A N 1
ATOM 803 C CA . GLY A 1 105 ? -0.788 -7.168 12.572 1.00 81.44 105 GLY A CA 1
ATOM 804 C C . GLY A 1 105 ? -0.164 -8.082 11.518 1.00 81.44 105 GLY A C 1
ATOM 805 O O . GLY A 1 105 ? 0.947 -7.845 11.052 1.00 81.44 105 GLY A O 1
ATOM 806 N N . LYS A 1 106 ? -0.859 -9.172 11.166 1.00 87.94 106 LYS A N 1
ATOM 807 C CA . LYS A 1 106 ? -0.337 -10.182 10.234 1.00 87.94 106 LYS A CA 1
ATOM 808 C C . LYS A 1 106 ? -0.560 -9.740 8.780 1.00 87.94 106 LYS A C 1
ATOM 810 O O . LYS A 1 106 ? -1.709 -9.755 8.332 1.00 87.94 106 LYS A O 1
ATOM 815 N N . PRO A 1 107 ? 0.494 -9.400 8.021 1.00 92.88 107 PRO A N 1
ATOM 816 C CA . PRO A 1 107 ? 0.331 -8.999 6.636 1.00 92.88 107 PRO A CA 1
ATOM 817 C C . PRO A 1 107 ? 0.055 -10.200 5.729 1.00 92.88 107 PRO A C 1
ATOM 819 O O . PRO A 1 107 ? 0.581 -11.300 5.921 1.00 92.88 107 PRO A O 1
ATOM 822 N N . ILE A 1 108 ? -0.739 -9.961 4.693 1.00 95.25 108 ILE A N 1
ATOM 823 C CA . ILE A 1 108 ? -0.942 -10.856 3.561 1.00 95.25 108 ILE A CA 1
ATOM 824 C C . ILE A 1 108 ? 0.000 -10.391 2.456 1.00 95.25 108 ILE A C 1
ATOM 826 O O . ILE A 1 108 ? -0.124 -9.276 1.950 1.00 95.25 108 ILE A O 1
ATOM 830 N N . ARG A 1 109 ? 0.952 -11.241 2.074 1.00 96.31 109 ARG A N 1
ATOM 831 C CA . ARG A 1 109 ? 1.839 -10.957 0.947 1.00 96.31 109 ARG A CA 1
ATOM 832 C C . ARG A 1 109 ? 1.113 -11.238 -0.368 1.00 96.31 109 ARG A C 1
ATOM 834 O O . ARG A 1 109 ? 0.619 -12.345 -0.572 1.00 96.31 109 ARG A O 1
ATOM 841 N N . LEU A 1 110 ? 1.080 -10.251 -1.255 1.00 96.00 110 LEU A N 1
ATOM 842 C CA . LEU A 1 110 ? 0.526 -10.341 -2.601 1.00 96.00 110 LEU A CA 1
ATOM 843 C C . LEU A 1 110 ? 1.681 -10.180 -3.598 1.00 96.00 110 LEU A C 1
ATOM 845 O O . LEU A 1 110 ? 2.285 -9.114 -3.717 1.00 96.00 110 LEU A O 1
ATOM 849 N N . GLY A 1 111 ? 2.028 -11.265 -4.289 1.00 94.94 111 GLY A N 1
ATOM 850 C CA . GLY A 1 111 ? 3.205 -11.278 -5.156 1.00 94.94 111 GLY A CA 1
ATOM 851 C C . GLY A 1 111 ? 4.510 -11.034 -4.390 1.00 94.94 111 GLY A C 1
ATOM 852 O O . GLY A 1 111 ? 4.682 -11.472 -3.251 1.00 94.94 111 GLY A O 1
ATOM 853 N N . SER A 1 112 ? 5.458 -10.351 -5.024 1.00 95.25 112 SER A N 1
ATOM 854 C CA . SER A 1 112 ? 6.791 -10.102 -4.482 1.00 95.25 112 SER A CA 1
ATOM 855 C C . SER A 1 112 ? 6.903 -8.802 -3.688 1.00 95.25 112 SER A C 1
ATOM 857 O O . SER A 1 112 ? 7.746 -8.747 -2.791 1.00 95.25 112 SER A O 1
ATOM 859 N N . SER A 1 113 ? 6.069 -7.798 -3.979 1.00 95.38 113 SER A N 1
ATOM 860 C CA . SER A 1 113 ? 6.284 -6.410 -3.547 1.00 95.38 113 SER A CA 1
ATOM 861 C C . SER A 1 113 ? 5.060 -5.701 -2.967 1.00 95.38 113 SER A C 1
ATOM 863 O O . SER A 1 113 ? 5.152 -4.514 -2.657 1.00 95.38 113 SER A O 1
ATOM 865 N N . ILE A 1 114 ? 3.929 -6.393 -2.813 1.00 97.56 114 ILE A N 1
ATOM 866 C CA . ILE A 1 114 ? 2.725 -5.828 -2.201 1.00 97.56 114 ILE A CA 1
ATOM 867 C C . ILE A 1 114 ? 2.447 -6.564 -0.892 1.00 97.56 114 ILE A C 1
ATOM 869 O O . ILE A 1 114 ? 2.388 -7.795 -0.857 1.00 97.56 114 ILE A O 1
ATOM 873 N N . PHE A 1 115 ? 2.222 -5.813 0.182 1.00 97.25 115 PHE A N 1
ATOM 874 C CA . PHE A 1 115 ? 1.666 -6.350 1.421 1.00 97.25 115 PHE A CA 1
ATOM 875 C C . PHE A 1 115 ? 0.334 -5.687 1.724 1.00 97.25 115 PHE A C 1
ATOM 877 O O . PHE A 1 115 ? 0.219 -4.467 1.687 1.00 97.25 115 PHE A O 1
ATOM 884 N N . LEU A 1 116 ? -0.665 -6.495 2.056 1.00 96.25 116 LEU A N 1
ATOM 885 C CA . LEU A 1 116 ? -1.971 -6.048 2.511 1.00 96.25 116 LEU A CA 1
ATOM 886 C C . LEU A 1 116 ? -2.106 -6.341 4.003 1.00 96.25 116 LEU A C 1
ATOM 888 O O . LEU A 1 116 ? -1.956 -7.483 4.431 1.00 96.25 116 LEU A O 1
ATOM 892 N N . VAL A 1 117 ? -2.446 -5.325 4.783 1.00 94.31 117 VAL A N 1
ATOM 893 C CA . VAL A 1 117 ? -2.843 -5.467 6.181 1.00 94.31 117 VAL A CA 1
ATOM 894 C C . VAL A 1 117 ? -4.317 -5.070 6.289 1.00 94.31 117 VAL A C 1
ATOM 896 O O . VAL A 1 117 ? -4.633 -3.881 6.195 1.00 94.31 117 VAL A O 1
ATOM 899 N N . PRO A 1 118 ? -5.244 -6.038 6.404 1.00 91.25 118 PRO A N 1
ATOM 900 C CA . PRO A 1 118 ? -6.662 -5.729 6.535 1.00 91.25 118 PRO A CA 1
ATOM 901 C C . PRO A 1 118 ? -6.935 -5.035 7.874 1.00 91.25 118 PRO A C 1
ATOM 903 O O . PRO A 1 118 ? -6.297 -5.349 8.880 1.00 91.25 118 PRO A O 1
ATOM 906 N N . SER A 1 119 ? -7.901 -4.112 7.899 1.00 87.06 119 SER A N 1
ATOM 907 C CA . SER A 1 119 ? -8.398 -3.595 9.176 1.00 87.06 119 SER A CA 1
ATOM 908 C C . SER A 1 119 ? -9.065 -4.736 9.963 1.00 87.06 119 SER A C 1
ATOM 910 O O . SER A 1 119 ? -9.755 -5.560 9.357 1.00 87.06 119 SER A O 1
ATOM 912 N N . PRO A 1 120 ? -8.890 -4.811 11.296 1.00 69.88 120 PRO A N 1
ATOM 913 C CA . PRO A 1 120 ? -9.457 -5.876 12.126 1.00 69.88 120 PRO A CA 1
ATOM 914 C C . PRO A 1 120 ? -10.992 -5.900 12.169 1.00 69.88 120 PRO A C 1
ATOM 916 O O . PRO A 1 120 ? -11.557 -6.845 12.721 1.00 69.88 120 PRO A O 1
ATOM 919 N N . LYS A 1 121 ? -11.681 -4.907 11.587 1.00 62.09 121 LYS A N 1
ATOM 920 C CA . LYS A 1 121 ? -13.139 -4.932 11.448 1.00 62.09 121 LYS A CA 1
ATOM 921 C C . LYS A 1 121 ? -13.556 -6.077 10.527 1.00 62.09 121 LYS A C 1
ATOM 923 O O . LYS A 1 121 ? -13.549 -5.962 9.305 1.00 62.09 121 LYS A O 1
ATOM 928 N N . THR A 1 122 ? -13.925 -7.187 11.148 1.00 46.56 122 THR A N 1
ATOM 929 C CA . THR A 1 122 ? -14.776 -8.209 10.550 1.00 46.56 122 THR A CA 1
ATOM 930 C C . THR A 1 122 ? -16.108 -7.539 10.221 1.00 46.56 122 THR A C 1
ATOM 932 O O . THR A 1 122 ? -16.690 -6.865 11.072 1.00 46.56 122 THR A O 1
ATOM 935 N N . GLY A 1 123 ? -16.518 -7.631 8.955 1.00 42.34 123 GLY A N 1
ATOM 936 C CA . GLY A 1 123 ? -17.903 -7.356 8.580 1.00 42.34 123 GLY A CA 1
ATOM 937 C C . GLY A 1 123 ? -18.849 -8.346 9.241 1.00 42.34 123 GLY A C 1
ATOM 938 O O . GLY A 1 123 ? -18.387 -9.466 9.561 1.00 42.34 123 GLY A O 1
#

Foldseek 3Di:
DDDDDDPPDDLQVLCCVQFVDHVCLVPLLVVLVQFDLAAAEEEEFEQPDPSRVVNSVSSVVSVPPGHYHYDHDHPVCLVVVVVPDDLVRHRWYKGFQDDDPPPLDDWDRDGHGITIGGRPDDD

pLDDT: mean 87.45, std 12.53, range [42.34, 97.56]

Secondary structure (DSSP, 8-state):
---S--TT--HHHHHHHHH--TTHHHHHHHHHHTS-SSSPEEEEEETT-HHHHHHHHHHHHHTTTS-EEEEEE-GGGHHHHHHTS-GGG-SEEEEESSPPPGGG--PEEETTTEEEEE-S---

Sequence (123 aa):
HIGPVEVNRSIDAYILALSGIEHGSEKLPDVFGRLPKVGPLIIVVRKDNSQSEFLGMMIGYISWPREIKLIKIATPTAEKELAGINPDSISGLVFCLMDPPAWLGKPIRLGSSIFLVPSPKTG

Radius of gyration: 13.85 Å; chains: 1; bounding box: 33×21×40 Å